Protein AF-A0A4Q4BUU5-F1 (afdb_monomer_lite)

Secondary structure (DSSP, 8-state):
--SSTTGGGSSSHHHHHHHHHHHHHHHHHHHHHHHHHHHHHHHHHHHHHHHHHHHS---TT--SSHHHHHHHHHHHHHHHHHHHHHHHHHHHHHHHHT----

Foldseek 3Di:
DPPPPVVVVVPVPPVVVVVVVVVVVVVVVVVVCCVVCVVVVVVQVVVQVVCCVVPVDRDPQADPDPSSVVSNVVVVVVVVVVVVVVVVVVVVVVVVVPDPDD

Structure (mmCIF, N/CA/C/O backbone):
data_AF-A0A4Q4BUU5-F1
#
_entry.id   AF-A0A4Q4BUU5-F1
#
loop_
_atom_site.group_PDB
_atom_site.id
_atom_site.type_symbol
_atom_site.label_atom_id
_atom_site.label_alt_id
_atom_site.label_comp_id
_atom_site.label_asym_id
_atom_site.label_entity_id
_atom_site.label_seq_id
_atom_site.pdbx_PDB_ins_code
_atom_site.Cartn_x
_atom_site.Cartn_y
_atom_site.Cartn_z
_atom_site.occupancy
_atom_site.B_iso_or_equiv
_atom_site.auth_seq_id
_atom_site.auth_comp_id
_atom_site.auth_asym_id
_atom_site.auth_atom_id
_atom_site.pdbx_PDB_model_num
ATOM 1 N N . MET A 1 1 ? -15.180 1.854 59.733 1.00 45.72 1 MET A N 1
ATOM 2 C CA . MET A 1 1 ? -15.767 2.129 58.397 1.00 45.72 1 MET A CA 1
ATOM 3 C C . MET A 1 1 ? -14.675 2.531 57.394 1.00 45.72 1 MET A C 1
ATOM 5 O O . MET A 1 1 ? -14.482 3.712 57.157 1.00 45.72 1 MET A O 1
ATOM 9 N N . LYS A 1 2 ? -13.911 1.580 56.831 1.00 49.12 2 LYS A N 1
ATOM 10 C CA . LYS A 1 2 ? -12.828 1.861 55.848 1.00 49.12 2 LYS A CA 1
ATOM 11 C C . LYS A 1 2 ? -12.836 0.937 54.618 1.00 49.12 2 LYS A C 1
ATOM 13 O O . LYS A 1 2 ? -11.933 0.989 53.795 1.00 49.12 2 LYS A O 1
ATOM 18 N N . THR A 1 3 ? -13.867 0.114 54.459 1.00 50.47 3 THR A N 1
ATOM 19 C CA . THR A 1 3 ? -13.908 -0.953 53.447 1.00 50.47 3 THR A CA 1
ATOM 20 C C . THR A 1 3 ? -14.546 -0.555 52.113 1.00 50.47 3 THR A C 1
ATOM 22 O O . THR A 1 3 ? -14.443 -1.310 51.156 1.00 50.47 3 THR A O 1
ATOM 25 N N . GLN A 1 4 ? -15.147 0.634 51.987 1.00 48.62 4 GLN A N 1
ATOM 26 C CA . GLN A 1 4 ? -15.845 1.022 50.748 1.00 48.62 4 GLN A CA 1
ATOM 27 C C . GLN A 1 4 ? -14.979 1.744 49.698 1.00 48.62 4 GLN A C 1
ATOM 29 O O . GLN A 1 4 ? -15.384 1.846 48.541 1.00 48.62 4 GLN A O 1
ATOM 34 N N . LEU A 1 5 ? -13.776 2.213 50.047 1.00 52.09 5 LEU A N 1
ATOM 35 C CA . LEU A 1 5 ? -12.919 2.954 49.107 1.00 52.09 5 LEU A CA 1
ATOM 36 C C . LEU A 1 5 ? -12.097 2.053 48.169 1.00 52.09 5 LEU A C 1
ATOM 38 O O . LEU A 1 5 ? -11.686 2.504 47.103 1.00 52.09 5 LEU A O 1
ATOM 42 N N . VAL A 1 6 ? -11.897 0.776 48.513 1.00 51.81 6 VAL A N 1
ATOM 43 C CA . VAL A 1 6 ? -11.101 -0.157 47.690 1.00 51.81 6 VAL A CA 1
ATOM 44 C C . VAL A 1 6 ? -11.929 -0.758 46.546 1.00 51.81 6 VAL A C 1
ATOM 46 O O . VAL A 1 6 ? -11.406 -0.979 45.456 1.00 51.81 6 VAL A O 1
ATOM 49 N N . GLN A 1 7 ? -13.242 -0.935 46.727 1.00 44.53 7 GLN A N 1
ATOM 50 C CA . GLN A 1 7 ? -14.103 -1.532 45.697 1.00 44.53 7 GLN A CA 1
ATOM 51 C C . GLN A 1 7 ? -14.440 -0.599 44.522 1.00 44.53 7 GLN A C 1
ATOM 53 O O . GLN A 1 7 ? -14.731 -1.089 43.433 1.00 44.53 7 GLN A O 1
ATOM 58 N N . ARG A 1 8 ? -14.344 0.731 44.673 1.00 44.25 8 ARG A N 1
ATOM 59 C CA . ARG A 1 8 ? -14.599 1.671 43.560 1.00 44.25 8 ARG A CA 1
ATOM 60 C C . ARG A 1 8 ? -13.460 1.774 42.538 1.00 44.25 8 ARG A C 1
ATOM 62 O O . ARG A 1 8 ? -13.679 2.327 41.467 1.00 44.25 8 ARG A O 1
ATOM 69 N N . ARG A 1 9 ? -12.265 1.244 42.829 1.00 48.00 9 ARG A N 1
ATOM 70 C CA . ARG A 1 9 ? -11.123 1.240 41.888 1.00 48.00 9 ARG A CA 1
ATOM 71 C C . ARG A 1 9 ? -11.069 0.013 40.978 1.00 48.00 9 ARG A C 1
ATOM 73 O O . ARG A 1 9 ? -10.340 0.032 39.995 1.00 48.00 9 ARG A O 1
ATOM 80 N N . ALA A 1 10 ? -11.824 -1.038 41.295 1.00 47.78 10 ALA A N 1
ATOM 81 C CA . ALA A 1 10 ? -11.805 -2.293 40.546 1.00 47.78 10 ALA A CA 1
ATOM 82 C C . ALA A 1 10 ? -12.823 -2.344 39.390 1.00 47.78 10 ALA A C 1
ATOM 84 O O . ALA A 1 10 ? -12.774 -3.269 38.587 1.00 47.78 10 ALA A O 1
ATOM 85 N N . SER A 1 11 ? -13.742 -1.374 39.285 1.00 49.38 11 SER A N 1
ATOM 86 C CA . SER A 1 11 ? -14.787 -1.375 38.248 1.00 49.38 11 SER A CA 1
ATOM 87 C C . SER A 1 11 ? -14.452 -0.546 37.002 1.00 49.38 11 SER A C 1
ATOM 89 O O . SER A 1 11 ? -15.103 -0.710 35.974 1.00 49.38 11 SER A O 1
ATOM 91 N N . THR A 1 12 ? -13.427 0.311 37.048 1.00 51.75 12 THR A N 1
ATOM 92 C CA . THR A 1 12 ? -12.966 1.126 35.905 1.00 51.75 12 THR A CA 1
ATOM 93 C C . THR A 1 12 ? -11.789 0.506 35.145 1.00 51.75 12 THR A C 1
ATOM 95 O O . THR A 1 12 ? -11.509 0.889 34.012 1.00 51.75 12 THR A O 1
ATOM 98 N N . THR A 1 13 ? -11.126 -0.492 35.724 1.00 51.78 13 THR A N 1
ATOM 99 C CA . THR A 1 13 ? -9.963 -1.190 35.158 1.00 51.78 13 THR A CA 1
ATOM 100 C C . THR A 1 13 ? -10.218 -2.090 33.940 1.00 51.78 13 THR A C 1
ATOM 102 O O . THR A 1 13 ? -9.302 -2.174 33.119 1.00 51.78 13 THR A O 1
ATOM 105 N N . PRO A 1 14 ? -11.376 -2.759 33.735 1.00 54.97 14 PRO A N 1
ATOM 106 C CA . PRO A 1 14 ? -11.526 -3.634 32.571 1.00 54.97 14 PRO A CA 1
ATOM 107 C C . PRO A 1 14 ? -11.694 -2.839 31.270 1.00 54.97 14 PRO A C 1
ATOM 109 O O . PRO A 1 14 ? -11.131 -3.218 30.250 1.00 54.97 14 PRO A O 1
ATOM 112 N N . VAL A 1 15 ? -12.400 -1.704 31.301 1.00 57.84 15 VAL A N 1
ATOM 113 C CA . VAL A 1 15 ? -12.684 -0.908 30.093 1.00 57.84 15 VAL A CA 1
ATOM 114 C C . VAL A 1 15 ? -11.420 -0.222 29.565 1.00 57.84 15 VAL A C 1
ATOM 116 O O . VAL A 1 15 ? -11.137 -0.313 28.375 1.00 57.84 15 VAL A O 1
ATOM 119 N N . VAL A 1 16 ? -10.614 0.373 30.454 1.00 58.53 16 VAL A N 1
ATOM 120 C CA . VAL A 1 16 ? -9.341 1.026 30.090 1.00 58.53 16 VAL A CA 1
ATOM 121 C C . VAL A 1 16 ? -8.341 0.012 29.524 1.00 58.53 16 VAL A C 1
ATOM 123 O O . VAL A 1 16 ? -7.698 0.272 28.510 1.00 58.53 16 VAL A O 1
ATOM 126 N N . ARG A 1 17 ? -8.266 -1.187 30.120 1.00 66.81 17 ARG A N 1
ATOM 127 C CA . ARG A 1 17 ? -7.376 -2.256 29.650 1.00 66.81 17 ARG A CA 1
ATOM 128 C C . ARG A 1 17 ? -7.802 -2.799 28.282 1.00 66.81 17 ARG A C 1
ATOM 130 O O . ARG A 1 17 ? -6.944 -3.090 27.453 1.00 66.81 17 ARG A O 1
ATOM 137 N N . VAL A 1 18 ? -9.106 -2.916 28.019 1.00 68.50 18 VAL A N 1
ATOM 138 C CA . VAL A 1 18 ? -9.628 -3.341 26.708 1.00 68.50 18 VAL A CA 1
ATOM 139 C C . VAL A 1 18 ? -9.352 -2.287 25.635 1.00 68.50 18 VAL A C 1
ATOM 141 O O . VAL A 1 18 ? -8.944 -2.645 24.534 1.00 68.50 18 VAL A O 1
ATOM 144 N N . GLU A 1 19 ? -9.512 -1.001 25.943 1.00 71.56 19 GLU A N 1
ATOM 145 C CA . GLU A 1 19 ? -9.260 0.090 24.994 1.00 71.56 19 GLU A CA 1
ATOM 146 C C . GLU A 1 19 ? -7.772 0.206 24.623 1.00 71.56 19 GLU A C 1
ATOM 148 O O . GLU A 1 19 ? -7.442 0.317 23.442 1.00 71.56 19 GLU A O 1
ATOM 153 N N . GLU A 1 20 ? -6.860 0.067 25.589 1.00 72.75 20 GLU A N 1
ATOM 154 C CA . GLU A 1 20 ? -5.417 -0.024 25.319 1.00 72.75 20 GLU A CA 1
ATOM 155 C C . GLU A 1 20 ? -5.042 -1.283 24.535 1.00 72.75 20 GLU A C 1
ATOM 157 O O . GLU A 1 20 ? -4.227 -1.206 23.615 1.00 72.75 20 GLU A O 1
ATOM 162 N N . THR A 1 21 ? -5.658 -2.428 24.843 1.00 75.50 21 THR A N 1
ATOM 163 C CA . THR A 1 21 ? -5.409 -3.683 24.114 1.00 75.50 21 THR A CA 1
ATOM 164 C C . THR A 1 21 ? -5.864 -3.568 22.661 1.00 75.50 21 THR A C 1
ATOM 166 O O . THR A 1 21 ? -5.122 -3.942 21.757 1.00 75.50 21 THR A O 1
ATOM 169 N N . LEU A 1 22 ? -7.045 -2.993 22.414 1.00 72.88 22 LEU A N 1
ATOM 170 C CA . LEU A 1 22 ? -7.568 -2.742 21.069 1.00 72.88 22 LEU A CA 1
ATOM 171 C C . LEU A 1 22 ? -6.719 -1.723 20.305 1.00 72.88 22 LEU A C 1
ATOM 173 O O . LEU A 1 22 ? -6.457 -1.913 19.118 1.00 72.88 22 LEU A O 1
ATOM 177 N N . ARG A 1 23 ? -6.257 -0.661 20.972 1.00 77.31 23 ARG A N 1
ATOM 178 C CA . ARG A 1 23 ? -5.381 0.346 20.362 1.00 77.31 23 ARG A CA 1
ATOM 179 C C . ARG A 1 23 ? -4.025 -0.246 19.984 1.00 77.31 23 ARG A C 1
ATOM 181 O O . ARG A 1 23 ? -3.558 -0.012 18.873 1.00 77.31 23 ARG A O 1
ATOM 188 N N . ASN A 1 24 ? -3.423 -1.034 20.871 1.00 78.88 24 ASN A N 1
ATOM 189 C CA . ASN A 1 24 ? -2.147 -1.696 20.610 1.00 78.88 24 ASN A CA 1
ATOM 190 C C . ASN A 1 24 ? -2.291 -2.762 19.522 1.00 78.88 24 ASN A C 1
ATOM 192 O O . ASN A 1 24 ? -1.481 -2.785 18.605 1.00 78.88 24 ASN A O 1
ATOM 196 N N . ALA A 1 25 ? -3.355 -3.570 19.551 1.00 76.25 25 ALA A N 1
ATOM 197 C CA . ALA A 1 25 ? -3.648 -4.531 18.490 1.00 76.25 25 ALA A CA 1
ATOM 198 C C . ALA A 1 25 ? -3.833 -3.834 17.132 1.00 76.25 25 ALA A C 1
ATOM 200 O O . ALA A 1 25 ? -3.261 -4.270 16.137 1.00 76.25 25 ALA A O 1
ATOM 201 N N . GLY A 1 26 ? -4.558 -2.711 17.092 1.00 75.50 26 GLY A N 1
ATOM 202 C CA . GLY A 1 26 ? -4.700 -1.894 15.886 1.00 75.50 26 GLY A CA 1
ATOM 203 C C . GLY A 1 26 ? -3.361 -1.354 15.376 1.00 75.50 26 GLY A C 1
ATOM 204 O O . GLY A 1 26 ? -3.055 -1.490 14.193 1.00 75.50 26 GLY A O 1
ATOM 205 N N . ALA A 1 27 ? -2.526 -0.807 16.263 1.00 76.31 27 ALA A N 1
ATOM 206 C CA . ALA A 1 27 ? -1.192 -0.322 15.909 1.00 76.31 27 ALA A CA 1
ATOM 207 C C . ALA A 1 27 ? -0.280 -1.449 15.394 1.00 76.31 27 ALA A C 1
ATOM 209 O O . ALA A 1 27 ? 0.427 -1.262 14.406 1.00 76.31 27 ALA A O 1
ATOM 210 N N . SER A 1 28 ? -0.333 -2.632 16.008 1.00 75.31 28 SER A N 1
ATOM 211 C CA . SER A 1 28 ? 0.425 -3.807 15.573 1.00 75.31 28 SER A CA 1
ATOM 212 C C . SER A 1 28 ? -0.031 -4.320 14.209 1.00 75.31 28 SER A C 1
ATOM 214 O O . SER A 1 28 ? 0.814 -4.664 13.391 1.00 75.31 28 SER A O 1
ATOM 216 N N . VAL A 1 29 ? -1.338 -4.331 13.927 1.00 80.50 29 VAL A N 1
ATOM 217 C CA . VAL A 1 29 ? -1.871 -4.718 12.609 1.00 80.50 29 VAL A CA 1
ATOM 218 C C . VAL A 1 29 ? -1.436 -3.723 11.536 1.00 80.50 29 VAL A C 1
ATOM 220 O O . VAL A 1 29 ? -1.003 -4.141 10.463 1.00 80.50 29 VAL A O 1
ATOM 223 N N . LEU A 1 30 ? -1.479 -2.419 11.819 1.00 78.12 30 LEU A N 1
ATOM 224 C CA . LEU A 1 30 ? -0.987 -1.392 10.896 1.00 78.12 30 LEU A CA 1
ATOM 225 C C . LEU A 1 30 ? 0.519 -1.533 10.644 1.00 78.12 30 LEU A C 1
ATOM 227 O O . LEU A 1 30 ? 0.948 -1.504 9.493 1.00 78.12 30 LEU A O 1
ATOM 231 N N . ALA A 1 31 ? 1.310 -1.747 11.697 1.00 77.44 31 ALA A N 1
ATOM 232 C CA . ALA A 1 31 ? 2.750 -1.955 11.583 1.00 77.44 31 ALA A CA 1
ATOM 233 C C . ALA A 1 31 ? 3.082 -3.230 10.793 1.00 77.44 31 ALA A C 1
ATOM 235 O O . ALA A 1 31 ? 3.893 -3.183 9.872 1.00 77.44 31 ALA A O 1
ATOM 236 N N . ALA A 1 32 ? 2.415 -4.349 11.087 1.00 80.12 32 ALA A N 1
ATOM 237 C CA . ALA A 1 32 ? 2.590 -5.606 10.364 1.00 80.12 32 ALA A CA 1
ATOM 238 C C . ALA A 1 32 ? 2.203 -5.464 8.886 1.00 80.12 32 ALA A C 1
ATOM 240 O O . ALA A 1 32 ? 2.940 -5.914 8.012 1.00 80.12 32 ALA A O 1
ATOM 241 N N . THR A 1 33 ? 1.098 -4.775 8.594 1.00 78.94 33 THR A N 1
ATOM 242 C CA . THR A 1 33 ? 0.671 -4.496 7.216 1.00 78.94 33 THR A CA 1
ATOM 243 C C . THR A 1 33 ? 1.699 -3.631 6.490 1.00 78.94 33 THR A C 1
ATOM 245 O O . THR A 1 33 ? 2.055 -3.936 5.358 1.00 78.94 33 THR A O 1
ATOM 248 N N . GLY A 1 34 ? 2.231 -2.593 7.144 1.00 75.69 34 GLY A N 1
ATOM 249 C CA . GLY A 1 34 ? 3.281 -1.743 6.581 1.00 75.69 34 GLY A CA 1
ATOM 250 C C . GLY A 1 34 ? 4.571 -2.511 6.288 1.00 75.69 34 GLY A C 1
ATOM 251 O O . GLY A 1 34 ? 5.137 -2.368 5.207 1.00 75.69 34 GLY A O 1
ATOM 252 N N . ILE A 1 35 ? 5.006 -3.374 7.210 1.00 81.94 35 ILE A N 1
ATOM 253 C CA . ILE A 1 35 ? 6.205 -4.204 7.038 1.00 81.94 35 ILE A CA 1
ATOM 254 C C . ILE A 1 35 ? 6.012 -5.194 5.889 1.00 81.94 35 ILE A C 1
ATOM 256 O O . ILE A 1 35 ? 6.867 -5.271 5.014 1.00 81.94 35 ILE A O 1
ATOM 260 N N . LEU A 1 36 ? 4.887 -5.909 5.844 1.00 79.88 36 LEU A N 1
ATOM 261 C CA . LEU A 1 36 ? 4.610 -6.894 4.794 1.00 79.88 36 LEU A CA 1
ATOM 262 C C . LEU A 1 36 ? 4.387 -6.245 3.422 1.00 79.88 36 LEU A C 1
ATOM 264 O O . LEU A 1 36 ? 4.760 -6.823 2.404 1.00 79.88 36 LEU A O 1
ATOM 268 N N . ALA A 1 37 ? 3.826 -5.036 3.382 1.00 79.75 37 ALA A N 1
ATOM 269 C CA . ALA A 1 37 ? 3.669 -4.269 2.150 1.00 79.75 37 ALA A CA 1
ATOM 270 C C . ALA A 1 37 ? 4.982 -3.618 1.679 1.00 79.75 37 ALA A C 1
ATOM 272 O O . ALA A 1 37 ? 5.109 -3.297 0.499 1.00 79.75 37 ALA A O 1
ATOM 273 N N . SER A 1 38 ? 5.967 -3.422 2.561 1.00 80.88 38 SER A N 1
ATOM 274 C CA . SER A 1 38 ? 7.189 -2.675 2.234 1.00 80.88 38 SER A CA 1
ATOM 275 C C . SER A 1 38 ? 8.000 -3.242 1.055 1.00 80.88 38 SER A C 1
ATOM 277 O O . SER A 1 38 ? 8.358 -2.446 0.182 1.00 80.88 38 SER A O 1
ATOM 279 N N . PRO A 1 39 ? 8.227 -4.569 0.907 1.00 85.25 39 PRO A N 1
ATOM 280 C CA . PRO A 1 39 ? 8.969 -5.095 -0.239 1.00 85.25 39 PRO A CA 1
ATOM 281 C C . PRO A 1 39 ? 8.203 -4.884 -1.547 1.00 85.25 39 PRO A C 1
ATOM 283 O O . PRO A 1 39 ? 8.798 -4.605 -2.584 1.00 85.25 39 PRO A O 1
ATOM 286 N N . TRP A 1 40 ? 6.872 -4.960 -1.485 1.00 79.94 40 TRP A N 1
ATOM 287 C CA . TRP A 1 40 ? 5.995 -4.726 -2.624 1.00 79.94 40 TRP A CA 1
ATOM 288 C C . TRP A 1 40 ? 6.022 -3.268 -3.088 1.00 79.94 40 TRP A C 1
ATOM 290 O O . TRP A 1 40 ? 6.106 -3.002 -4.284 1.00 79.94 40 TRP A O 1
ATOM 300 N N . ILE A 1 41 ? 5.996 -2.318 -2.150 1.00 81.19 41 ILE A N 1
ATOM 301 C CA . ILE A 1 41 ? 6.089 -0.884 -2.451 1.00 81.19 41 ILE A CA 1
ATOM 302 C C . ILE A 1 41 ? 7.436 -0.567 -3.109 1.00 81.19 41 ILE A C 1
ATOM 304 O O . ILE A 1 41 ? 7.469 0.100 -4.142 1.00 81.19 41 ILE A O 1
ATOM 308 N N . LEU A 1 42 ? 8.538 -1.086 -2.557 1.00 85.00 42 LEU A N 1
ATOM 309 C CA . LEU A 1 42 ? 9.873 -0.912 -3.136 1.00 85.00 42 LEU A CA 1
ATOM 310 C C . LEU A 1 42 ? 9.958 -1.512 -4.543 1.00 85.00 42 LEU A C 1
ATOM 312 O O . LEU A 1 42 ? 10.461 -0.861 -5.459 1.00 85.00 42 LEU A O 1
ATOM 316 N N . PHE A 1 43 ? 9.412 -2.714 -4.733 1.00 84.44 43 PHE A N 1
ATOM 317 C CA . PHE A 1 43 ? 9.331 -3.351 -6.043 1.00 84.44 43 PHE A CA 1
ATOM 318 C C . PHE A 1 43 ? 8.510 -2.521 -7.036 1.00 84.44 43 PHE A C 1
ATOM 320 O O . PHE A 1 43 ? 8.954 -2.307 -8.160 1.00 84.44 43 PHE A O 1
ATOM 327 N N . ALA A 1 44 ? 7.346 -2.007 -6.635 1.00 79.88 44 ALA A N 1
ATOM 328 C CA . ALA A 1 44 ? 6.496 -1.189 -7.495 1.00 79.88 44 ALA A CA 1
ATOM 329 C C . ALA A 1 44 ? 7.203 0.102 -7.944 1.00 79.88 44 ALA A C 1
ATOM 331 O O . ALA A 1 44 ? 7.156 0.439 -9.128 1.00 79.88 44 ALA A O 1
ATOM 332 N N . ILE A 1 45 ? 7.911 0.781 -7.033 1.00 83.00 45 ILE A N 1
ATOM 333 C CA . ILE A 1 45 ? 8.703 1.984 -7.340 1.00 83.00 45 ILE A CA 1
ATOM 334 C C . ILE A 1 45 ? 9.858 1.649 -8.294 1.00 83.00 45 ILE A C 1
ATOM 336 O O . ILE A 1 45 ? 10.057 2.339 -9.299 1.00 83.00 45 ILE A O 1
ATOM 340 N N . ALA A 1 46 ? 10.603 0.576 -8.016 1.00 87.06 46 ALA A N 1
ATOM 341 C CA . ALA A 1 46 ? 11.703 0.126 -8.868 1.00 87.06 46 ALA A CA 1
ATOM 342 C C . ALA A 1 46 ? 11.212 -0.260 -10.272 1.00 87.06 46 ALA A C 1
ATOM 344 O O . ALA A 1 46 ? 11.799 0.145 -11.275 1.00 87.06 46 ALA A O 1
ATOM 345 N N . TYR A 1 47 ? 10.091 -0.976 -10.356 1.00 84.00 47 TYR A N 1
ATOM 346 C CA . TYR A 1 47 ? 9.473 -1.382 -11.613 1.00 84.00 47 TYR A CA 1
ATOM 347 C C . TYR A 1 47 ? 9.003 -0.182 -12.439 1.00 84.00 47 TYR A C 1
ATOM 349 O O . TYR A 1 47 ? 9.241 -0.119 -13.643 1.00 84.00 47 TYR A O 1
ATOM 357 N N . GLN A 1 48 ? 8.381 0.805 -11.796 1.00 82.38 48 GLN A N 1
ATOM 358 C CA . GLN A 1 48 ? 7.945 2.031 -12.461 1.00 82.38 48 GLN A CA 1
ATOM 359 C C . GLN A 1 48 ? 9.131 2.848 -12.985 1.00 82.38 48 GLN A C 1
ATOM 361 O O . GLN A 1 48 ? 9.065 3.380 -14.092 1.00 82.38 48 GLN A O 1
ATOM 366 N N . THR A 1 49 ? 10.237 2.866 -12.240 1.00 85.25 49 THR A N 1
ATOM 367 C CA . THR A 1 49 ? 11.499 3.488 -12.662 1.00 85.25 49 THR A CA 1
ATOM 368 C C . THR A 1 49 ? 12.089 2.771 -13.879 1.00 85.25 49 THR A C 1
ATOM 370 O O . THR A 1 49 ? 12.433 3.414 -14.868 1.00 85.25 49 THR A O 1
ATOM 373 N N . TYR A 1 50 ? 12.139 1.436 -13.860 1.00 86.75 50 TYR A N 1
ATOM 374 C CA . TYR A 1 50 ? 12.582 0.626 -14.999 1.00 86.75 50 TYR A CA 1
ATOM 375 C C . TYR A 1 50 ? 11.727 0.858 -16.256 1.00 86.75 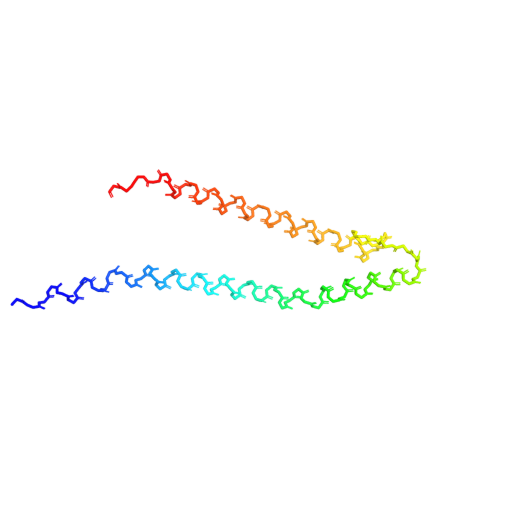50 TYR A C 1
ATOM 377 O O . TYR A 1 50 ? 12.264 1.062 -17.347 1.00 86.75 50 TYR A O 1
ATOM 385 N N . ILE A 1 51 ? 10.397 0.875 -16.117 1.00 87.12 51 ILE A N 1
ATOM 386 C CA . ILE A 1 51 ? 9.503 1.154 -17.247 1.00 87.12 51 ILE A CA 1
ATOM 387 C C . ILE A 1 51 ? 9.730 2.566 -17.785 1.00 87.12 51 ILE A C 1
ATOM 389 O O . ILE A 1 51 ? 9.815 2.751 -18.994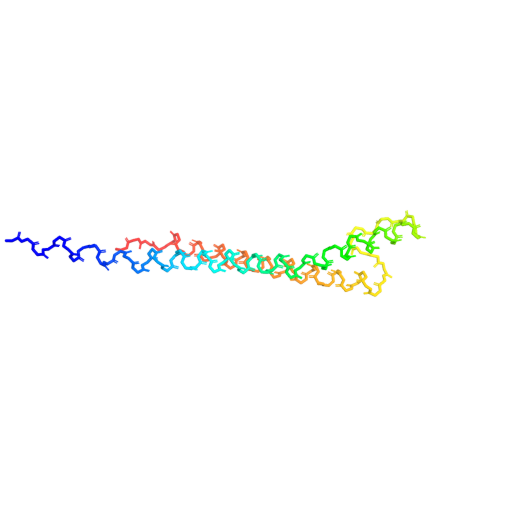 1.00 87.12 51 ILE A O 1
ATOM 393 N N . TYR A 1 52 ? 9.895 3.558 -16.915 1.00 86.19 52 TYR A N 1
ATOM 394 C CA . TYR A 1 52 ? 10.178 4.917 -17.359 1.00 86.19 52 TYR A CA 1
ATOM 395 C C . TYR A 1 52 ? 11.463 5.003 -18.194 1.00 86.19 52 TYR A C 1
ATOM 397 O O . TYR A 1 52 ? 11.448 5.610 -19.261 1.00 86.19 52 TYR A O 1
ATOM 405 N N . PHE A 1 53 ? 12.544 4.342 -17.771 1.00 88.94 53 PHE A N 1
ATOM 406 C CA . PHE A 1 53 ? 13.790 4.309 -18.546 1.00 88.94 53 PHE A CA 1
ATOM 407 C C . PHE A 1 53 ? 13.667 3.558 -19.877 1.00 88.94 53 PHE A C 1
ATOM 409 O O . PHE A 1 53 ? 14.381 3.884 -20.820 1.00 88.94 53 PHE A O 1
ATOM 416 N N . THR A 1 54 ? 12.776 2.569 -19.975 1.00 87.19 54 THR A N 1
ATOM 417 C CA . THR A 1 54 ? 12.603 1.771 -21.201 1.00 87.19 54 THR A CA 1
ATOM 418 C C . THR A 1 54 ? 11.618 2.387 -22.191 1.00 87.19 54 THR A C 1
ATOM 420 O O . THR A 1 54 ? 11.824 2.273 -23.395 1.00 87.19 54 THR A O 1
ATOM 423 N N . THR A 1 55 ? 10.559 3.050 -21.719 1.00 85.50 55 THR A N 1
ATOM 424 C CA . THR A 1 55 ? 9.481 3.571 -22.577 1.00 85.50 55 THR A CA 1
ATOM 425 C C . THR A 1 55 ? 9.381 5.096 -22.588 1.00 85.50 55 THR A C 1
ATOM 427 O O . THR A 1 55 ? 8.498 5.635 -23.254 1.00 85.50 55 THR A O 1
ATOM 430 N N . GLY A 1 56 ? 10.188 5.808 -21.796 1.00 86.75 56 GLY A N 1
ATOM 431 C CA . GLY A 1 56 ? 10.136 7.271 -21.649 1.00 86.75 56 GLY A CA 1
ATOM 432 C C . GLY A 1 56 ? 8.813 7.808 -21.089 1.00 86.75 56 GLY A C 1
ATOM 433 O O . GLY A 1 56 ? 8.562 9.008 -21.131 1.00 86.75 56 GLY A O 1
ATOM 434 N N . THR A 1 57 ? 7.935 6.930 -20.598 1.00 83.38 57 THR A N 1
ATOM 435 C CA . THR A 1 57 ? 6.547 7.267 -20.258 1.00 83.38 57 THR A CA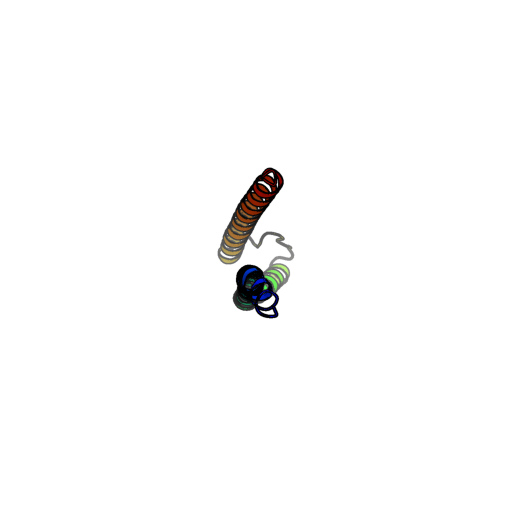 1
ATOM 436 C C . THR A 1 57 ? 6.285 6.946 -18.798 1.00 83.38 57 THR A C 1
ATOM 438 O O . THR A 1 57 ? 6.543 5.832 -18.342 1.00 83.38 57 THR A O 1
ATOM 441 N N . TRP A 1 58 ? 5.753 7.916 -18.054 1.00 80.31 58 TRP A N 1
ATOM 442 C CA . TRP A 1 58 ? 5.402 7.715 -16.654 1.00 80.31 58 TRP A CA 1
ATOM 443 C C . TRP A 1 58 ? 3.967 7.204 -16.522 1.00 80.31 58 TRP A C 1
ATOM 445 O O . TRP A 1 58 ? 3.003 7.934 -16.744 1.00 80.31 58 TRP A O 1
ATOM 455 N N . TYR A 1 59 ? 3.810 5.945 -16.122 1.00 75.69 59 TYR A N 1
ATOM 456 C CA . TYR A 1 59 ? 2.495 5.349 -15.904 1.00 75.69 59 TYR A CA 1
ATOM 457 C C . TYR A 1 59 ? 2.095 5.445 -14.432 1.00 75.69 59 TYR A C 1
ATOM 459 O O . TYR A 1 59 ? 2.399 4.555 -13.643 1.00 75.69 59 TYR A O 1
ATOM 467 N N . PHE A 1 60 ? 1.380 6.513 -14.064 1.00 68.75 60 PHE A N 1
ATOM 468 C CA . PHE A 1 60 ? 0.980 6.798 -12.675 1.00 68.75 60 PHE A CA 1
ATOM 469 C C . PHE A 1 60 ? 0.172 5.667 -12.018 1.00 68.75 60 PHE A C 1
ATOM 471 O O . PHE A 1 60 ? 0.319 5.395 -10.834 1.00 68.75 60 PHE A O 1
ATOM 478 N N . LEU A 1 61 ? -0.651 4.976 -12.807 1.00 67.81 61 LEU A N 1
ATOM 479 C CA . LEU A 1 61 ? -1.459 3.843 -12.359 1.00 67.81 61 LEU A CA 1
ATOM 480 C C . LEU A 1 61 ? -0.792 2.494 -12.665 1.00 67.81 61 LEU A C 1
ATOM 482 O O . LEU A 1 61 ? -1.459 1.477 -12.621 1.00 67.81 61 LEU A O 1
ATOM 486 N N . GLY A 1 62 ? 0.491 2.446 -13.017 1.00 69.75 62 GLY A N 1
ATOM 487 C CA . GLY A 1 62 ? 1.173 1.223 -13.451 1.00 69.75 62 GLY A CA 1
ATO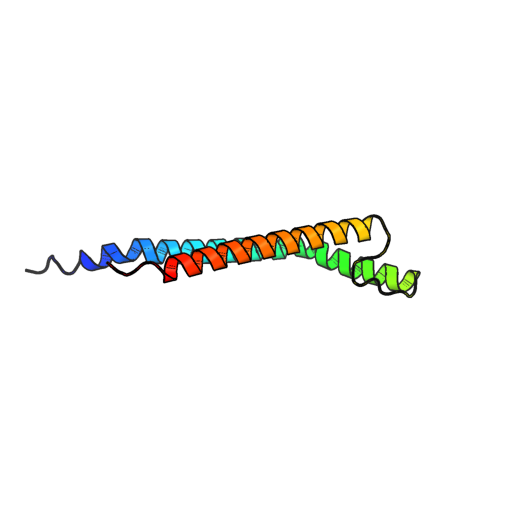M 488 C C . GLY A 1 62 ? 1.118 1.024 -14.966 1.00 69.75 62 GLY A C 1
ATOM 489 O O . GLY A 1 62 ? 0.150 1.406 -15.627 1.00 69.75 62 GLY A O 1
ATOM 490 N N . ALA A 1 63 ? 2.190 0.465 -15.522 1.00 76.50 63 ALA A N 1
ATOM 491 C CA . ALA A 1 63 ? 2.360 0.242 -16.956 1.00 76.50 63 ALA A CA 1
ATOM 492 C C . ALA A 1 63 ? 1.316 -0.745 -17.524 1.00 76.50 63 ALA A C 1
ATOM 494 O O . ALA A 1 63 ? 0.796 -1.567 -16.764 1.00 76.50 63 ALA A O 1
ATOM 495 N N . PRO A 1 64 ? 1.006 -0.718 -18.837 1.00 79.81 64 PRO A N 1
ATOM 496 C CA . PRO A 1 64 ? 0.126 -1.693 -19.495 1.00 79.81 64 PRO A CA 1
ATOM 497 C C . PRO A 1 64 ? 0.824 -3.054 -19.675 1.00 79.81 64 PRO A C 1
ATOM 499 O O . PRO A 1 64 ? 0.915 -3.608 -20.765 1.00 79.81 64 PRO A O 1
ATOM 502 N N . THR A 1 65 ? 1.356 -3.586 -18.584 1.00 82.19 65 THR A N 1
ATOM 503 C CA . THR A 1 65 ? 2.044 -4.868 -18.492 1.00 82.19 65 THR A CA 1
ATOM 504 C C . THR A 1 65 ? 1.298 -5.758 -17.498 1.00 82.19 65 THR A C 1
ATOM 506 O O . THR A 1 65 ? 0.561 -5.242 -16.651 1.00 82.19 65 THR A O 1
ATOM 509 N N . PRO A 1 66 ? 1.485 -7.089 -17.532 1.00 82.25 66 PRO A N 1
ATOM 510 C CA . PRO A 1 66 ? 0.846 -7.989 -16.569 1.00 82.25 66 PRO A CA 1
ATOM 511 C C . PRO A 1 66 ? 1.117 -7.596 -15.107 1.00 82.25 66 PRO A C 1
ATOM 513 O O . PRO A 1 66 ? 0.205 -7.593 -14.283 1.00 82.25 66 PRO A O 1
ATOM 516 N N . ILE A 1 67 ? 2.351 -7.171 -14.808 1.00 80.44 67 ILE A N 1
ATOM 517 C CA . ILE A 1 67 ? 2.759 -6.691 -13.479 1.00 80.44 67 ILE A CA 1
ATOM 518 C C . ILE A 1 67 ? 2.035 -5.384 -13.127 1.00 80.44 67 ILE A C 1
ATOM 520 O O . ILE A 1 67 ? 1.468 -5.260 -12.044 1.00 80.44 67 ILE A O 1
ATOM 524 N N . GLY A 1 68 ? 1.990 -4.414 -14.046 1.00 78.88 68 GLY A N 1
ATOM 525 C CA . GLY A 1 68 ? 1.289 -3.152 -13.808 1.00 78.88 68 GLY A CA 1
ATOM 526 C C . GLY A 1 68 ? -0.222 -3.329 -13.622 1.00 78.88 68 GLY A C 1
ATOM 527 O O . GLY A 1 68 ? -0.814 -2.666 -12.771 1.00 78.88 68 GLY A O 1
ATOM 528 N N . MET A 1 69 ? -0.846 -4.267 -14.341 1.00 82.94 69 MET A N 1
ATOM 529 C CA . MET A 1 69 ? -2.258 -4.619 -14.150 1.00 82.94 69 MET A CA 1
ATOM 530 C C . MET A 1 69 ? -2.519 -5.251 -12.782 1.00 82.94 69 MET A C 1
ATOM 532 O O . MET A 1 69 ? -3.483 -4.872 -12.118 1.00 82.94 69 MET A O 1
ATOM 536 N N . PHE A 1 70 ? -1.651 -6.150 -12.316 1.00 82.38 70 PHE A N 1
ATOM 537 C CA . PHE A 1 70 ? -1.760 -6.702 -10.966 1.00 82.38 70 PHE A CA 1
ATOM 538 C C . PHE A 1 70 ? -1.655 -5.601 -9.899 1.00 82.38 70 PHE A C 1
ATOM 540 O O . PHE A 1 70 ? -2.506 -5.526 -9.011 1.00 82.38 70 PHE A O 1
ATOM 547 N N . ASN A 1 71 ? -0.697 -4.676 -10.035 1.00 80.50 71 ASN A N 1
ATOM 548 C CA . ASN A 1 71 ? -0.554 -3.536 -9.122 1.00 80.50 71 ASN A CA 1
ATOM 549 C C . ASN A 1 71 ? -1.831 -2.680 -9.071 1.00 80.50 71 ASN A C 1
ATOM 551 O O . ASN A 1 71 ? -2.240 -2.262 -7.988 1.00 80.50 71 ASN A O 1
ATOM 555 N N . ARG A 1 72 ? -2.493 -2.457 -10.217 1.00 81.00 72 ARG A N 1
ATOM 556 C CA . ARG A 1 72 ? -3.784 -1.745 -10.285 1.00 81.00 72 ARG A CA 1
ATOM 557 C C . ARG A 1 72 ? -4.875 -2.461 -9.509 1.00 81.00 72 ARG A C 1
ATOM 559 O O . ARG A 1 72 ? -5.581 -1.817 -8.741 1.00 81.00 72 ARG A O 1
ATOM 566 N N . VAL A 1 73 ? -5.024 -3.768 -9.709 1.00 85.19 73 VAL A N 1
ATOM 567 C CA . VAL A 1 73 ? -6.065 -4.561 -9.040 1.00 85.19 73 VAL A CA 1
ATOM 568 C C . VAL A 1 73 ? -5.855 -4.551 -7.528 1.00 85.19 73 VAL A C 1
ATOM 570 O O . VAL A 1 73 ? -6.802 -4.295 -6.786 1.00 85.19 73 VAL A O 1
ATOM 573 N N . VAL A 1 74 ? -4.616 -4.746 -7.071 1.00 82.38 74 VAL A N 1
ATOM 574 C CA . VAL A 1 74 ? -4.273 -4.680 -5.643 1.00 82.38 74 VAL 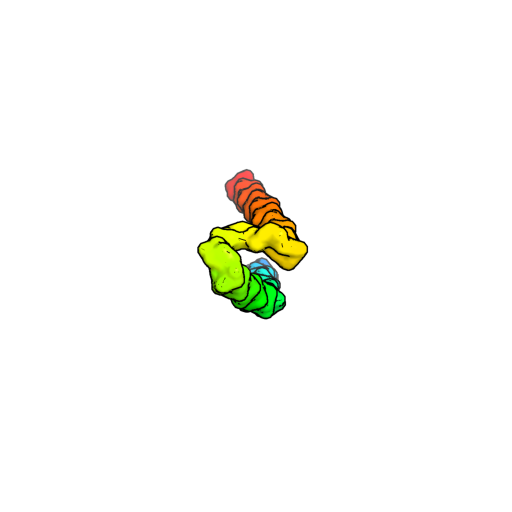A CA 1
ATOM 575 C C . VAL A 1 74 ? -4.563 -3.290 -5.078 1.00 82.38 74 VAL A C 1
ATOM 577 O O . VAL A 1 74 ? -5.212 -3.181 -4.040 1.00 82.38 74 VAL A O 1
ATOM 580 N N . LEU A 1 75 ? -4.159 -2.222 -5.773 1.00 82.69 75 LEU A N 1
ATOM 581 C CA . LEU A 1 75 ? -4.418 -0.845 -5.345 1.00 82.69 75 LEU A CA 1
ATOM 582 C C . LEU A 1 75 ? -5.921 -0.557 -5.224 1.00 82.69 75 LEU A C 1
ATOM 584 O O . LEU A 1 75 ? -6.361 -0.004 -4.218 1.00 82.69 75 LEU A O 1
ATOM 588 N N . MET A 1 76 ? -6.716 -0.965 -6.215 1.00 85.50 76 MET A N 1
ATOM 589 C CA . MET A 1 76 ? -8.171 -0.798 -6.193 1.00 85.50 76 MET A CA 1
ATOM 590 C C . MET A 1 76 ? -8.815 -1.604 -5.063 1.00 85.50 76 MET A C 1
ATOM 592 O O . MET A 1 76 ? -9.681 -1.084 -4.364 1.00 85.50 76 MET A O 1
ATOM 596 N N . GLY A 1 77 ? -8.357 -2.836 -4.825 1.00 86.44 77 GLY A N 1
ATOM 597 C CA . GLY A 1 77 ? -8.816 -3.660 -3.707 1.00 86.44 77 GLY A CA 1
ATOM 598 C C . GLY A 1 77 ? -8.534 -3.016 -2.347 1.00 86.44 77 GLY A C 1
ATOM 599 O O . GLY A 1 77 ? -9.421 -2.961 -1.496 1.00 86.44 77 GLY A O 1
ATOM 600 N N . VAL A 1 78 ? -7.333 -2.460 -2.161 1.00 84.38 78 VAL A N 1
ATOM 601 C CA . VAL A 1 78 ? -6.954 -1.743 -0.932 1.00 84.38 78 VAL A CA 1
ATOM 602 C C . VAL A 1 78 ? -7.794 -0.480 -0.747 1.00 84.38 78 VAL A C 1
ATOM 604 O O . VAL A 1 78 ? -8.310 -0.258 0.346 1.00 84.38 78 VAL A O 1
ATOM 607 N N . LEU A 1 79 ? -7.982 0.327 -1.796 1.00 86.44 79 LEU A N 1
ATOM 608 C CA . LEU A 1 79 ? -8.802 1.543 -1.736 1.00 86.44 79 LEU A CA 1
ATOM 609 C C . LEU A 1 79 ? -10.264 1.232 -1.402 1.00 86.44 79 LEU A C 1
ATOM 611 O O . LEU A 1 79 ? -10.855 1.901 -0.551 1.00 86.44 79 LEU A O 1
ATOM 615 N N . LEU A 1 80 ? -10.843 0.201 -2.020 1.00 89.81 80 LEU A N 1
ATOM 616 C CA . LEU A 1 80 ? -12.207 -0.240 -1.728 1.00 89.81 80 LEU A CA 1
ATOM 617 C C . LEU A 1 80 ? -12.330 -0.755 -0.290 1.00 89.81 80 LEU A C 1
ATOM 619 O O . LEU A 1 80 ? -13.231 -0.333 0.435 1.00 89.81 80 LEU A O 1
ATOM 623 N N . GLY A 1 81 ? -11.399 -1.605 0.151 1.00 86.44 81 GLY A N 1
ATOM 624 C CA . GLY A 1 81 ? -11.369 -2.125 1.519 1.00 86.44 81 GLY A CA 1
ATOM 625 C C . GLY A 1 81 ? -11.225 -1.020 2.568 1.00 86.44 81 GLY A C 1
ATOM 626 O O . GLY A 1 81 ? -11.971 -0.996 3.548 1.00 86.44 81 GLY A O 1
ATOM 627 N N . ALA A 1 82 ? -10.327 -0.060 2.336 1.00 84.38 82 ALA A N 1
ATOM 628 C CA . ALA A 1 82 ? -10.137 1.100 3.204 1.00 84.38 82 ALA A CA 1
ATOM 629 C C . ALA A 1 82 ? -11.391 1.983 3.261 1.00 84.38 82 ALA A C 1
ATOM 631 O O . ALA A 1 82 ? -11.791 2.410 4.345 1.00 84.38 82 ALA A O 1
ATOM 632 N N . THR A 1 83 ? -12.041 2.214 2.117 1.00 88.88 83 THR A N 1
ATOM 633 C CA . THR A 1 83 ? -13.279 3.004 2.035 1.00 88.88 83 THR A CA 1
ATOM 634 C C . THR A 1 83 ? -14.399 2.343 2.834 1.00 88.88 83 THR A C 1
ATOM 636 O O . THR A 1 83 ? -14.990 2.987 3.697 1.00 88.88 83 THR A O 1
ATOM 639 N N . LEU A 1 84 ? -14.643 1.044 2.622 1.00 89.19 84 LEU A N 1
ATOM 640 C CA . LEU A 1 84 ? -15.654 0.282 3.363 1.00 89.19 84 LEU A CA 1
ATOM 641 C C . LEU A 1 84 ? -15.370 0.276 4.871 1.00 89.19 84 LEU A C 1
ATOM 643 O O . LEU A 1 84 ? -16.274 0.531 5.670 1.00 89.19 84 LEU A O 1
ATOM 647 N N . GLY A 1 85 ? -14.114 0.053 5.264 1.00 85.19 85 GLY A N 1
ATOM 648 C CA . GLY A 1 85 ? -13.690 0.112 6.663 1.00 85.19 85 GLY A CA 1
ATOM 649 C C . GLY A 1 85 ? -13.945 1.484 7.294 1.00 85.19 85 GLY A C 1
ATOM 650 O O . GLY A 1 85 ? -14.523 1.569 8.380 1.00 85.19 85 GLY A O 1
ATOM 651 N N . ALA A 1 86 ? -13.589 2.567 6.598 1.00 84.00 86 ALA A N 1
ATOM 652 C CA . ALA A 1 86 ? -13.837 3.933 7.052 1.00 84.00 86 ALA A CA 1
ATOM 653 C C . ALA A 1 86 ? -15.338 4.236 7.179 1.00 84.00 86 ALA A C 1
ATOM 655 O O . ALA A 1 86 ? -15.760 4.813 8.184 1.00 84.00 86 ALA A O 1
ATOM 656 N N . THR A 1 87 ? -16.160 3.805 6.217 1.00 88.81 87 THR A N 1
ATOM 657 C CA . THR A 1 87 ? -17.620 3.957 6.279 1.00 88.81 87 THR A CA 1
ATOM 658 C C . THR A 1 87 ? -18.199 3.243 7.498 1.00 88.81 87 THR A C 1
ATOM 660 O O . THR A 1 87 ? -18.958 3.852 8.250 1.00 88.81 87 THR A O 1
ATOM 663 N N . MET A 1 88 ? -17.804 1.993 7.760 1.00 84.94 88 MET A N 1
ATOM 664 C CA . MET A 1 88 ? -18.273 1.245 8.933 1.00 84.94 88 MET A CA 1
ATOM 665 C C . MET A 1 88 ? -17.864 1.914 10.252 1.00 84.94 88 MET A C 1
ATOM 667 O O . MET A 1 88 ? -18.691 2.037 11.160 1.00 84.94 88 MET A O 1
ATOM 671 N N . LEU A 1 89 ? -16.618 2.391 10.355 1.00 85.31 89 LEU A N 1
ATOM 672 C CA . LEU A 1 89 ? -16.132 3.130 11.526 1.00 85.31 89 LEU A CA 1
ATOM 673 C C . LEU A 1 89 ? -16.919 4.428 11.744 1.00 85.31 89 LEU A C 1
ATOM 675 O O . LEU A 1 89 ? -17.325 4.724 12.870 1.00 85.31 89 LEU A O 1
ATOM 679 N N . PHE A 1 90 ? -17.185 5.175 10.673 1.00 84.31 90 PHE A N 1
ATOM 680 C CA . PHE A 1 90 ? -17.964 6.409 10.721 1.00 84.31 90 PHE A CA 1
ATOM 681 C C . PHE A 1 90 ? -19.412 6.152 11.153 1.00 84.31 90 PHE A C 1
ATOM 683 O O . PHE A 1 90 ? -19.915 6.821 12.060 1.00 84.31 90 PHE A O 1
ATOM 690 N N . SER A 1 91 ? -20.068 5.135 10.589 1.00 82.12 91 SER A N 1
ATOM 691 C CA . SER A 1 91 ? -21.416 4.715 10.988 1.00 82.12 91 SER A CA 1
ATOM 692 C C . SER A 1 91 ? -21.473 4.282 12.457 1.00 82.12 91 SER A C 1
ATOM 694 O O . SER A 1 91 ? -22.380 4.691 13.187 1.00 82.12 91 SER A O 1
ATOM 696 N N . ALA A 1 92 ? -20.488 3.513 12.928 1.00 79.44 92 ALA A N 1
ATOM 697 C CA . ALA A 1 92 ? -20.395 3.095 14.326 1.00 79.44 92 ALA A CA 1
ATOM 698 C C . ALA A 1 92 ? -20.194 4.287 15.280 1.00 79.44 92 ALA A C 1
ATOM 700 O O . ALA A 1 92 ? -20.820 4.346 16.344 1.00 79.44 92 ALA A O 1
ATOM 701 N N . ALA A 1 93 ? -19.369 5.264 14.897 1.00 78.88 93 ALA A N 1
ATOM 702 C CA . ALA A 1 93 ? -19.170 6.495 15.659 1.00 78.88 93 AL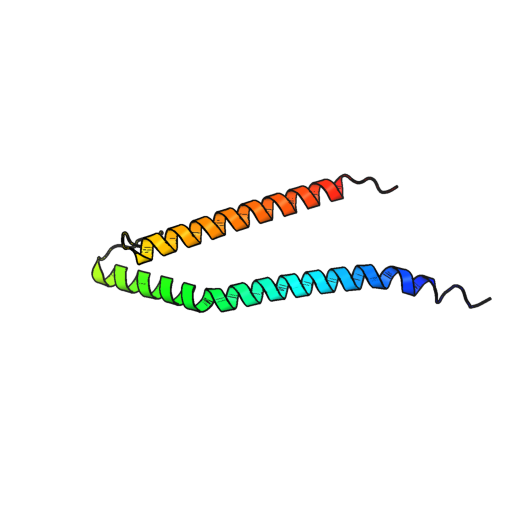A A CA 1
ATOM 703 C C . ALA A 1 93 ? -20.460 7.333 15.743 1.00 78.88 93 ALA A C 1
ATOM 705 O O . ALA A 1 93 ? -20.821 7.813 16.822 1.00 78.88 93 ALA A O 1
ATOM 706 N N . LEU A 1 94 ? -21.203 7.447 14.638 1.00 79.94 94 LEU A N 1
ATOM 707 C CA . LEU A 1 94 ? -22.496 8.137 14.578 1.00 79.94 94 LEU A CA 1
ATOM 708 C C . LEU A 1 94 ? -23.547 7.488 15.488 1.00 79.94 94 LEU A C 1
ATOM 710 O O . LEU A 1 94 ? -24.251 8.187 16.220 1.00 79.94 94 LEU A O 1
ATOM 714 N N . LEU A 1 95 ? -23.626 6.156 15.487 1.00 76.81 95 LEU A N 1
ATOM 715 C CA . LEU A 1 95 ? -24.539 5.395 16.345 1.00 76.81 95 LEU A CA 1
ATOM 716 C C . LEU A 1 95 ? -24.183 5.523 17.833 1.00 76.81 95 LEU A C 1
ATOM 718 O O . LEU A 1 95 ? -25.083 5.655 18.664 1.00 76.81 95 LEU A O 1
ATOM 722 N N . ARG A 1 96 ? -22.890 5.553 18.187 1.00 71.19 96 ARG A N 1
ATOM 723 C CA . ARG A 1 96 ? -22.440 5.816 19.569 1.00 71.19 96 ARG A CA 1
ATOM 724 C C . ARG A 1 96 ? -22.827 7.215 20.044 1.00 71.19 96 ARG A C 1
ATOM 726 O O . ARG A 1 96 ? -23.264 7.358 21.181 1.00 71.19 96 ARG A O 1
ATOM 733 N N . LYS A 1 97 ? -22.728 8.227 19.177 1.00 63.84 97 LYS A N 1
ATOM 734 C CA . LYS A 1 97 ? -23.089 9.619 19.503 1.00 63.84 97 LYS A CA 1
ATOM 735 C C . LYS A 1 97 ? -24.595 9.804 19.743 1.00 63.84 97 LYS A C 1
ATOM 737 O O . LYS A 1 97 ? -24.983 10.712 20.468 1.00 63.84 97 LYS A O 1
ATOM 742 N N . LYS A 1 98 ? -25.435 8.936 19.164 1.00 60.56 98 LYS A N 1
ATOM 743 C CA . LYS A 1 98 ? -26.900 8.958 19.317 1.00 60.56 98 LYS A CA 1
ATOM 744 C C . LYS A 1 98 ? -27.441 8.174 20.518 1.00 60.56 98 LYS A C 1
ATOM 746 O O . LYS A 1 98 ? -28.646 8.232 20.733 1.00 60.56 98 LYS A O 1
ATOM 751 N N . ARG A 1 99 ? -26.627 7.453 21.303 1.00 57.31 99 ARG A N 1
ATOM 752 C CA . ARG A 1 99 ? -27.123 6.831 22.546 1.00 57.31 99 ARG A CA 1
ATOM 753 C C . ARG A 1 99 ? -27.253 7.908 23.633 1.00 57.31 99 ARG A C 1
ATOM 755 O O . ARG A 1 99 ? -26.218 8.357 24.127 1.00 57.31 99 ARG A O 1
ATOM 762 N N . PRO A 1 100 ? -28.473 8.325 24.032 1.00 52.19 100 PRO A N 1
ATOM 763 C CA . PRO A 1 100 ? -28.626 9.145 25.224 1.00 52.19 100 PRO A CA 1
ATOM 764 C C . PRO A 1 100 ? -28.078 8.354 26.414 1.00 52.19 100 PRO A C 1
ATOM 766 O O . PRO A 1 100 ? -28.391 7.171 26.571 1.00 52.19 100 PRO A O 1
ATOM 769 N N . ARG A 1 101 ? -27.229 8.991 27.227 1.00 57.16 101 ARG A N 1
ATOM 770 C CA . ARG A 1 101 ? -26.879 8.465 28.549 1.00 57.16 101 ARG A CA 1
ATOM 771 C C . ARG A 1 101 ? -28.189 8.367 29.336 1.00 57.16 101 ARG A C 1
ATOM 773 O O . ARG A 1 101 ? -28.757 9.401 29.674 1.00 57.16 101 ARG A O 1
ATOM 780 N N . LYS A 1 102 ? -28.692 7.146 29.521 1.00 46.84 102 LYS A N 1
ATOM 781 C CA . LYS A 1 102 ? -29.625 6.841 30.606 1.00 46.84 102 LYS A CA 1
ATOM 782 C C . LYS A 1 102 ? -28.826 6.685 31.888 1.00 46.84 102 LYS A C 1
ATOM 784 O O . LYS A 1 102 ? -27.719 6.105 31.796 1.00 46.84 102 LYS A O 1
#

pLDDT: mean 74.67, std 13.02, range [44.25, 89.81]

Sequence (102 aa):
MKTQLVQRRASTTPVVRVEETLRNAGASVLAATGILASPWILFAIAYQTYIYFTTGTWYFLGAPTPIGMFNRVVLMGVLLGATLGATMLFSAALLRKKRPRK

Radius of gyration: 23.64 Å; chains: 1; bounding box: 43×18×81 Å